Protein AF-A0A955DVW5-F1 (afdb_monomer)

pLDDT: mean 85.38, std 16.13, range [34.88, 98.25]

Sequence (103 aa):
MAFDSFNSHPLANLERADLDLIVALVLESGSLKGLASAYGVSYPTIRGRLDRVIERLRDAVEGREPDPLRDLLADLVERGELTVTAARQIRDAARKEHDHVVD

Nearest PDB structures (foldseek):
  3hug-assembly6_K  TM=8.045E-01  e=5.437E-01  Mycobacterium tuberculosis H37Rv
  3vep-assembly4_H  TM=6.667E-01  e=3.028E-01  Mycobacterium tuberculosis
  3hug-assembly1_C  TM=8.130E-01  e=8.683E-01  Mycobacterium tuberculosis H37Rv
  6dvb-assembly1_F  TM=7.894E-01  e=9.206E-01  Mycobacterium tuberculosis H37Rv
  1xsv-assembly1_B  TM=5.354E-01  e=1.387E+00  Staphylococcus aureus

Secondary structure (DSSP, 8-state):
----TT---GGGGS-HHHHHHHHHHHHTTT-HHHHHHHHTS-HHHHHHHHHHHHHHHHHHHTTPPP-HHHHHHHHHHHTTSS-HHHHHHHHHHHHHHHHHH--

Solvent-accessible surface area (backbone atoms only — not comparable to full-atom values): 6101 Å² total; per-residue (Å²): 134,82,79,76,93,78,75,75,59,44,72,74,76,49,54,71,71,48,52,51,49,52,51,48,31,58,76,40,73,66,33,61,66,50,41,11,61,77,69,75,48,54,55,71,58,48,51,55,53,50,50,52,45,52,52,54,46,48,36,35,67,71,69,46,76,86,56,68,67,59,55,53,41,50,54,34,33,75,72,65,78,37,53,72,68,57,42,50,53,54,54,58,51,55,53,60,53,56,65,64,71,78,109

Mean predicted aligned error: 9.53 Å

Structure (mmCIF, N/CA/C/O backbone):
data_AF-A0A955DVW5-F1
#
_entry.id   AF-A0A955DVW5-F1
#
loop_
_atom_site.group_PDB
_atom_site.id
_atom_site.type_symbol
_atom_site.label_atom_id
_atom_site.label_alt_id
_atom_site.label_comp_id
_atom_site.label_asym_id
_atom_site.label_entity_id
_atom_site.label_seq_id
_atom_site.pdbx_PDB_ins_code
_atom_site.Cartn_x
_atom_site.Cartn_y
_atom_site.Cartn_z
_atom_site.occupancy
_atom_site.B_iso_or_equiv
_atom_site.auth_seq_id
_atom_site.auth_comp_id
_atom_site.auth_asym_id
_atom_site.auth_atom_id
_atom_site.pdbx_PDB_model_num
ATOM 1 N N . MET A 1 1 ? 5.464 17.070 -35.547 1.00 34.88 1 MET A N 1
ATOM 2 C CA . MET A 1 1 ? 5.750 17.144 -34.102 1.00 34.88 1 MET A CA 1
ATOM 3 C C . MET A 1 1 ? 5.126 15.903 -33.491 1.00 34.88 1 MET A C 1
ATOM 5 O O . MET A 1 1 ? 3.918 15.870 -33.306 1.00 34.88 1 MET A O 1
ATOM 9 N N . ALA A 1 2 ? 5.902 14.825 -33.392 1.00 35.22 2 ALA A N 1
ATOM 10 C CA . ALA A 1 2 ? 5.421 13.565 -32.844 1.00 35.22 2 ALA A CA 1
ATOM 11 C C . ALA A 1 2 ? 5.387 13.722 -31.322 1.00 35.22 2 ALA A C 1
ATOM 13 O O . ALA A 1 2 ? 6.434 13.920 -30.712 1.00 35.22 2 ALA A O 1
ATOM 14 N N . PHE A 1 3 ? 4.192 13.736 -30.730 1.00 41.50 3 PHE A N 1
ATOM 15 C CA . PHE A 1 3 ? 4.073 13.521 -29.294 1.00 41.50 3 PHE A CA 1
ATOM 16 C C . PHE A 1 3 ? 4.415 12.055 -29.052 1.00 41.50 3 PHE A C 1
ATOM 18 O O . PHE A 1 3 ? 3.779 11.152 -29.597 1.00 41.50 3 PHE A O 1
ATOM 25 N N . ASP A 1 4 ? 5.511 11.867 -28.337 1.00 44.84 4 ASP A N 1
ATOM 26 C CA . ASP A 1 4 ? 6.184 10.601 -28.124 1.00 44.84 4 ASP A CA 1
ATOM 27 C C . ASP A 1 4 ? 5.219 9.550 -27.554 1.00 44.84 4 ASP A C 1
ATOM 29 O O . ASP A 1 4 ? 4.545 9.775 -26.550 1.00 44.84 4 ASP A O 1
ATOM 33 N N . SER A 1 5 ? 5.121 8.409 -28.231 1.00 44.00 5 SER A N 1
ATOM 34 C CA . SER A 1 5 ? 4.178 7.324 -27.929 1.00 44.00 5 SER A CA 1
ATOM 35 C C . SER A 1 5 ? 4.750 6.283 -26.954 1.00 44.00 5 SER A C 1
ATOM 37 O O . SER A 1 5 ? 4.346 5.127 -27.010 1.00 44.00 5 SER A O 1
ATOM 39 N N . PHE A 1 6 ? 5.678 6.657 -26.061 1.00 51.50 6 PHE A N 1
ATOM 40 C CA . PHE A 1 6 ? 6.411 5.676 -25.240 1.00 51.50 6 PHE A CA 1
ATOM 41 C C . PHE A 1 6 ? 6.610 6.000 -23.754 1.00 51.50 6 PHE A C 1
ATOM 43 O O . PHE A 1 6 ? 7.337 5.268 -23.093 1.00 51.50 6 PHE A O 1
ATOM 50 N N . ASN A 1 7 ? 5.933 6.997 -23.176 1.00 58.03 7 ASN A N 1
ATOM 51 C CA . ASN A 1 7 ? 5.949 7.152 -21.715 1.00 58.03 7 ASN A CA 1
ATOM 52 C C . ASN A 1 7 ? 4.538 6.999 -21.144 1.00 58.03 7 ASN A C 1
ATOM 54 O O . ASN A 1 7 ? 3.774 7.962 -21.045 1.00 58.03 7 ASN A O 1
ATOM 58 N N . SER A 1 8 ? 4.163 5.759 -20.818 1.00 75.31 8 SER A N 1
ATOM 59 C CA . SER A 1 8 ? 2.937 5.481 -20.075 1.00 75.31 8 SER A CA 1
ATOM 60 C C . SER A 1 8 ? 2.975 6.235 -18.746 1.00 75.31 8 SER A C 1
ATOM 62 O O . SER A 1 8 ? 3.984 6.230 -18.046 1.00 75.31 8 SER A O 1
ATOM 64 N N . HIS A 1 9 ? 1.877 6.916 -18.408 1.00 87.56 9 HIS A N 1
ATOM 65 C CA . HIS A 1 9 ? 1.755 7.646 -17.146 1.00 87.56 9 HIS A CA 1
ATOM 66 C C . HIS A 1 9 ? 2.154 6.733 -15.967 1.00 87.56 9 HIS A C 1
ATOM 68 O O . HIS A 1 9 ? 1.709 5.589 -15.966 1.00 87.56 9 HIS A O 1
ATOM 74 N N . PRO A 1 10 ? 2.901 7.188 -14.940 1.00 87.38 10 PRO A N 1
ATOM 75 C CA . PRO A 1 10 ? 3.413 6.315 -13.869 1.00 87.38 10 PRO A CA 1
ATOM 76 C C . PRO A 1 10 ? 2.349 5.474 -13.150 1.00 87.38 10 PRO A C 1
ATOM 78 O O . PRO A 1 10 ? 2.612 4.358 -12.720 1.00 87.38 10 PRO A O 1
ATOM 81 N N . LEU A 1 11 ? 1.113 5.979 -13.073 1.00 91.06 11 LEU A N 1
ATOM 82 C CA . LEU A 1 11 ? -0.033 5.215 -12.557 1.00 91.06 11 LEU A CA 1
ATOM 83 C C . LEU A 1 11 ? -0.316 3.924 -13.346 1.00 91.06 11 LEU A C 1
ATOM 85 O O . 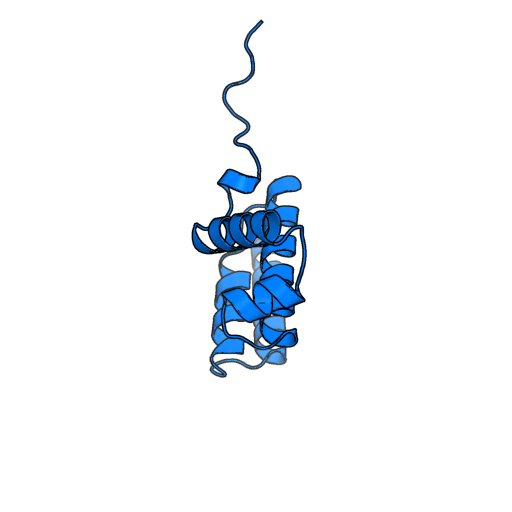LEU A 1 11 ? -0.838 2.980 -12.772 1.00 91.06 11 LEU A O 1
ATOM 89 N N . ALA A 1 12 ? 0.025 3.856 -14.634 1.00 89.62 12 ALA A N 1
ATOM 90 C CA . ALA A 1 12 ? -0.143 2.656 -15.453 1.00 89.62 12 ALA A CA 1
ATOM 91 C C . ALA A 1 12 ? 0.764 1.494 -15.010 1.00 89.62 12 ALA A C 1
ATOM 93 O O . ALA A 1 12 ? 0.477 0.351 -15.352 1.00 89.62 12 ALA A O 1
ATOM 94 N N . ASN A 1 13 ? 1.813 1.780 -14.231 1.00 86.75 13 ASN A N 1
ATOM 95 C CA . ASN A 1 13 ? 2.720 0.774 -13.676 1.00 86.75 13 ASN A CA 1
ATOM 96 C C . ASN A 1 13 ? 2.240 0.235 -12.317 1.00 86.75 13 ASN A C 1
ATOM 98 O O . ASN A 1 13 ? 2.897 -0.623 -11.735 1.00 86.75 13 ASN A O 1
ATOM 102 N N . LEU A 1 14 ? 1.124 0.748 -11.787 1.00 89.88 14 LEU A N 1
ATOM 103 C CA . LEU A 1 14 ? 0.550 0.284 -10.528 1.00 89.88 14 LEU A CA 1
ATOM 104 C C . LEU A 1 14 ? -0.439 -0.860 -10.748 1.00 89.88 14 LEU A C 1
ATOM 106 O O . LEU A 1 14 ? -1.177 -0.905 -11.734 1.00 89.88 14 LEU A O 1
ATOM 110 N N . GLU A 1 15 ? -0.514 -1.754 -9.766 1.00 91.25 15 GLU A N 1
ATOM 111 C CA . GLU A 1 15 ? -1.503 -2.824 -9.754 1.00 91.25 15 GLU A CA 1
ATOM 112 C C . GLU A 1 15 ? -2.930 -2.266 -9.644 1.00 91.25 15 GLU A C 1
ATOM 114 O O . GLU A 1 15 ? -3.180 -1.194 -9.084 1.00 91.25 15 GLU A O 1
ATOM 119 N N . ARG A 1 16 ? -3.918 -3.040 -10.113 1.00 93.81 16 ARG A N 1
ATOM 120 C CA . ARG A 1 16 ? -5.341 -2.661 -10.040 1.00 93.81 16 ARG A CA 1
ATOM 121 C C . ARG A 1 16 ? -5.769 -2.268 -8.620 1.00 93.81 16 ARG A C 1
ATOM 123 O O . ARG A 1 16 ? -6.479 -1.279 -8.455 1.00 93.81 16 ARG A O 1
ATOM 130 N N . ALA A 1 17 ? -5.299 -3.008 -7.614 1.00 93.44 17 ALA A N 1
ATOM 131 C CA . ALA A 1 17 ? -5.612 -2.775 -6.206 1.00 93.44 17 ALA A CA 1
ATOM 132 C C . ALA A 1 17 ? -5.045 -1.451 -5.662 1.00 93.44 17 ALA A C 1
ATOM 134 O O . ALA A 1 17 ? -5.649 -0.856 -4.764 1.00 93.44 17 ALA A O 1
ATOM 135 N N . ASP A 1 18 ? -3.916 -0.993 -6.202 1.00 95.38 18 ASP A N 1
ATOM 136 C CA . ASP A 1 18 ? -3.297 0.285 -5.852 1.00 95.38 18 ASP A CA 1
ATOM 137 C C . ASP A 1 18 ? -4.061 1.434 -6.510 1.00 95.38 18 ASP A C 1
ATOM 139 O O . ASP A 1 18 ? -4.385 2.428 -5.859 1.00 95.38 18 ASP A O 1
ATOM 143 N N . LEU A 1 19 ? -4.452 1.258 -7.777 1.00 97.19 19 LEU A N 1
ATOM 144 C CA . LEU A 1 19 ? -5.314 2.202 -8.487 1.00 97.19 19 LEU A CA 1
ATOM 145 C C . LEU A 1 19 ? -6.669 2.379 -7.791 1.00 97.19 19 LEU A C 1
ATOM 147 O O . LEU A 1 19 ? -7.146 3.504 -7.670 1.00 97.19 19 LEU A O 1
ATOM 151 N N . ASP A 1 20 ? -7.281 1.296 -7.308 1.00 97.25 20 ASP A N 1
ATOM 152 C CA . ASP A 1 20 ? -8.531 1.366 -6.540 1.00 97.25 20 ASP A CA 1
ATOM 153 C C . ASP A 1 20 ? -8.372 2.153 -5.239 1.00 97.25 20 ASP A C 1
ATOM 155 O O . ASP A 1 20 ? -9.227 2.976 -4.907 1.00 97.25 20 ASP A O 1
ATOM 159 N N . LEU A 1 21 ? -7.258 1.952 -4.529 1.00 97.31 21 LEU A N 1
ATOM 160 C CA . LEU A 1 21 ? -6.962 2.712 -3.317 1.00 97.31 21 LEU A CA 1
ATOM 161 C C . LEU A 1 21 ? -6.796 4.206 -3.617 1.00 97.31 21 LEU A C 1
ATOM 163 O O . LEU A 1 21 ? -7.295 5.037 -2.862 1.00 97.31 21 LEU A O 1
ATOM 167 N N . ILE A 1 22 ? -6.130 4.552 -4.722 1.00 97.56 22 ILE A N 1
ATOM 168 C CA . ILE A 1 22 ? -5.947 5.942 -5.160 1.00 97.56 22 ILE A CA 1
ATOM 169 C C . ILE A 1 22 ? -7.295 6.580 -5.506 1.00 97.56 22 ILE A C 1
ATOM 171 O O . ILE A 1 22 ? -7.565 7.698 -5.071 1.00 97.56 22 ILE A O 1
ATOM 175 N N . VAL A 1 23 ? -8.164 5.876 -6.237 1.00 98.12 23 VAL A N 1
ATOM 176 C CA . VAL A 1 23 ? -9.518 6.362 -6.551 1.00 98.12 23 VAL A CA 1
ATOM 177 C C . VAL A 1 23 ? -10.300 6.634 -5.269 1.00 98.12 23 VAL A C 1
ATOM 179 O O . VAL A 1 23 ? -10.839 7.728 -5.103 1.00 98.12 23 VAL A O 1
ATOM 182 N N . ALA A 1 24 ? -10.317 5.684 -4.333 1.00 97.75 24 ALA A N 1
ATOM 183 C CA . ALA A 1 24 ? -11.008 5.856 -3.061 1.00 97.75 24 ALA A CA 1
ATOM 184 C C . ALA A 1 24 ? -10.417 7.008 -2.230 1.00 97.75 24 ALA A C 1
ATOM 186 O O . ALA A 1 24 ? -11.163 7.793 -1.650 1.00 97.75 24 ALA A O 1
ATOM 187 N N . LEU A 1 25 ? -9.091 7.175 -2.225 1.00 98.25 25 LEU A N 1
ATOM 188 C CA . LEU A 1 25 ? -8.428 8.290 -1.549 1.00 98.25 25 LEU A CA 1
ATOM 189 C C . LEU A 1 25 ? -8.873 9.645 -2.117 1.00 98.25 25 LEU A C 1
ATOM 191 O O . LEU A 1 25 ? -9.121 10.571 -1.347 1.00 98.25 25 LEU A O 1
ATOM 195 N N . VAL A 1 26 ? -8.990 9.766 -3.442 1.00 98.19 26 VAL A N 1
ATOM 196 C CA . VAL A 1 26 ? -9.460 10.995 -4.103 1.00 98.19 26 VAL A CA 1
ATOM 197 C C . VAL A 1 26 ? -10.926 11.272 -3.768 1.00 98.19 26 VAL A C 1
ATOM 199 O O . VAL A 1 26 ? -11.263 12.407 -3.437 1.00 98.19 26 VAL A O 1
ATOM 202 N N . LEU A 1 27 ? -11.784 10.248 -3.793 1.00 98.19 27 LEU A N 1
ATOM 203 C CA . LEU A 1 27 ? -13.199 10.374 -3.421 1.00 98.19 27 LEU A CA 1
ATOM 204 C C . LEU A 1 27 ? -13.378 10.805 -1.956 1.00 98.19 27 LEU A C 1
ATOM 206 O O . LEU A 1 27 ? -14.239 11.626 -1.655 1.00 98.19 27 LEU A O 1
ATOM 210 N N . GLU A 1 28 ? -12.504 10.338 -1.066 1.00 98.06 28 GLU A N 1
ATOM 211 C CA . GLU A 1 28 ? -12.453 10.732 0.348 1.00 98.06 28 GLU A CA 1
ATOM 212 C C . GLU A 1 28 ? -11.698 12.055 0.589 1.00 98.06 28 GLU A C 1
ATOM 214 O O . GLU A 1 28 ? -11.377 12.397 1.729 1.00 98.06 28 GLU A O 1
ATOM 219 N N . SER A 1 29 ? -11.380 12.821 -0.464 1.00 97.25 29 SER A 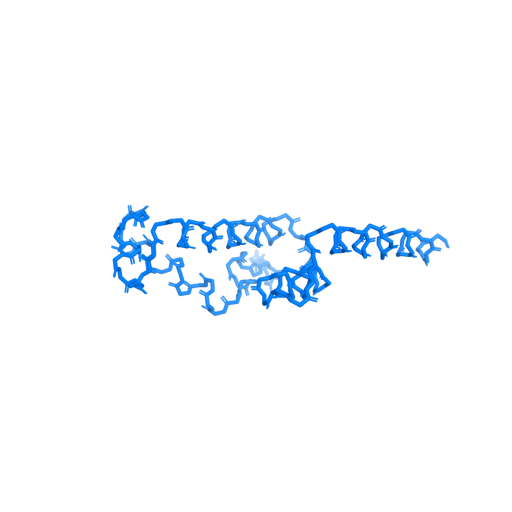N 1
ATOM 220 C CA . SER A 1 29 ? -10.651 14.099 -0.374 1.00 97.25 29 SER A CA 1
ATOM 221 C C . SER A 1 29 ? -9.301 13.991 0.357 1.00 97.25 29 SER A C 1
ATOM 223 O O . SER A 1 29 ? -8.873 14.909 1.055 1.00 97.25 29 SER A O 1
ATOM 225 N N . GLY A 1 30 ? -8.632 12.842 0.237 1.00 96.88 30 GLY A N 1
ATOM 226 C CA . GLY A 1 30 ? -7.371 12.542 0.917 1.00 96.88 30 GLY A CA 1
ATOM 227 C C . GLY A 1 30 ? -7.515 12.119 2.385 1.00 96.88 30 GLY A C 1
ATOM 228 O O . GLY A 1 30 ? -6.510 11.968 3.082 1.00 96.88 30 GLY A O 1
ATOM 229 N N . SER A 1 31 ? -8.736 11.924 2.891 1.00 97.69 31 SER A N 1
ATOM 230 C CA . SER A 1 31 ? -8.975 11.564 4.290 1.00 97.69 31 SER A CA 1
ATOM 231 C C . SER A 1 31 ? -8.616 10.107 4.570 1.00 97.69 31 SER A C 1
ATOM 233 O O . SER A 1 31 ? -9.388 9.194 4.291 1.00 97.69 31 SER A O 1
ATOM 235 N N . LEU A 1 32 ? -7.484 9.871 5.238 1.00 97.56 32 LEU A N 1
ATOM 236 C CA . LEU A 1 32 ? -7.118 8.533 5.725 1.00 97.56 32 LEU A CA 1
ATOM 237 C C . LEU A 1 32 ? -8.143 7.948 6.709 1.00 97.56 32 LEU A C 1
ATOM 239 O O . LEU A 1 32 ? -8.317 6.734 6.769 1.00 97.56 32 LEU A O 1
ATOM 243 N N . LYS A 1 33 ? -8.833 8.795 7.484 1.00 97.38 33 LYS A N 1
ATOM 244 C CA . LYS A 1 33 ? -9.920 8.341 8.366 1.00 97.38 33 LYS A CA 1
ATOM 245 C C . LYS A 1 33 ? -11.152 7.916 7.565 1.00 97.38 33 LYS A C 1
ATOM 247 O O . LYS A 1 33 ? -11.738 6.887 7.885 1.00 97.38 33 LYS A O 1
ATOM 252 N N . GLY A 1 34 ? -11.513 8.687 6.537 1.00 97.75 34 GLY A N 1
ATOM 253 C CA . GLY A 1 34 ? -12.602 8.351 5.616 1.00 97.75 34 GLY A CA 1
ATOM 254 C C . GLY A 1 34 ? -12.312 7.047 4.880 1.00 97.75 34 GLY A C 1
ATOM 255 O O . GLY A 1 34 ? -13.107 6.114 4.921 1.00 97.75 34 GLY A O 1
ATOM 256 N N . LEU A 1 35 ? -11.086 6.910 4.374 1.00 97.50 35 LEU A N 1
ATOM 257 C CA . LEU A 1 35 ? -10.606 5.698 3.721 1.00 97.50 35 LEU A CA 1
ATOM 258 C C . LEU A 1 35 ? -10.629 4.477 4.658 1.00 97.50 35 LEU A C 1
ATOM 260 O O . LEU A 1 35 ? -11.090 3.412 4.263 1.00 97.50 35 LEU A O 1
ATOM 264 N N . ALA A 1 36 ? -10.196 4.623 5.916 1.00 97.62 36 ALA A N 1
ATOM 265 C CA . ALA A 1 36 ? -10.290 3.550 6.912 1.00 97.62 36 ALA A CA 1
ATOM 266 C C . ALA A 1 36 ? -11.743 3.086 7.117 1.00 97.62 36 ALA A C 1
ATOM 268 O O . ALA A 1 36 ? -12.012 1.884 7.139 1.00 97.62 36 ALA A O 1
ATOM 269 N N . SER A 1 37 ? -12.678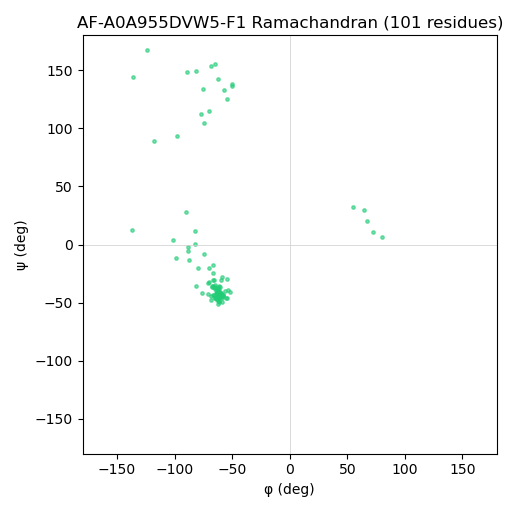 4.039 7.208 1.00 97.31 37 SER A N 1
ATOM 270 C CA . SER A 1 37 ? -14.112 3.760 7.324 1.00 97.31 37 SER A CA 1
ATOM 271 C C . SER A 1 37 ? -14.662 3.05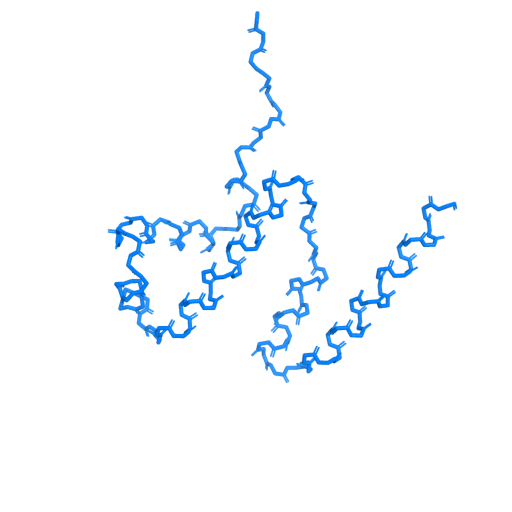7 6.080 1.00 97.31 37 SER A C 1
ATOM 273 O O . SER A 1 37 ? -15.363 2.058 6.215 1.00 97.31 37 SER A O 1
AT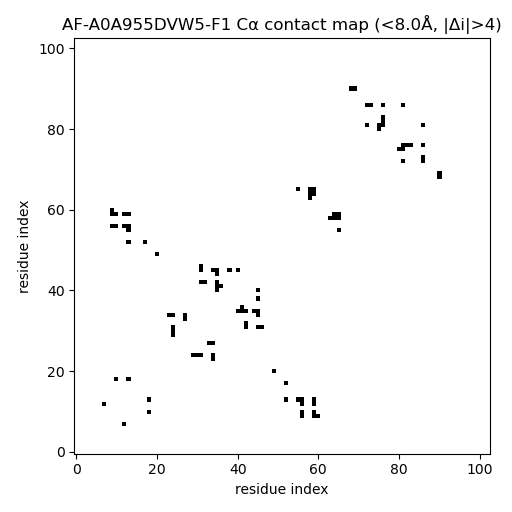OM 275 N N . ALA A 1 38 ? -14.324 3.536 4.879 1.00 95.56 38 ALA A N 1
ATOM 276 C CA . ALA A 1 38 ? -14.785 2.968 3.612 1.00 95.56 38 ALA A CA 1
ATOM 277 C C . ALA A 1 38 ? -14.304 1.521 3.402 1.00 95.56 38 ALA A C 1
ATOM 279 O O . ALA A 1 38 ? -15.046 0.689 2.886 1.00 95.56 38 ALA A O 1
ATOM 280 N N . TYR A 1 39 ? -13.083 1.205 3.843 1.00 95.69 39 TYR A N 1
ATOM 281 C CA . TYR A 1 39 ? -12.507 -0.140 3.748 1.00 95.69 39 TYR A CA 1
ATOM 282 C C . TYR A 1 39 ? -12.831 -1.042 4.950 1.00 95.69 39 TYR A C 1
ATOM 284 O O . TYR A 1 39 ? -12.476 -2.218 4.927 1.00 95.69 39 TYR A O 1
ATOM 292 N N . GLY A 1 40 ? -13.479 -0.526 6.001 1.00 96.94 40 GLY A N 1
ATOM 293 C CA . GLY A 1 40 ? -13.809 -1.301 7.202 1.00 96.94 40 GLY A CA 1
ATOM 294 C C . GLY A 1 40 ? -12.582 -1.788 7.984 1.00 96.94 40 GLY A C 1
ATOM 295 O O . GLY A 1 40 ? -12.629 -2.846 8.608 1.00 96.94 40 GLY A O 1
ATOM 296 N N . VAL A 1 41 ? -11.473 -1.042 7.940 1.00 96.19 41 VAL A N 1
ATOM 297 C CA . VAL A 1 41 ? -10.202 -1.407 8.589 1.00 96.19 41 VAL A CA 1
ATOM 298 C C . VAL A 1 41 ? -9.723 -0.323 9.551 1.00 96.19 41 VAL A C 1
ATOM 300 O O . VAL A 1 41 ? -10.209 0.805 9.557 1.00 96.19 41 VAL A O 1
ATOM 303 N N . SER A 1 42 ? -8.731 -0.655 10.379 1.00 97.06 42 SER A N 1
ATOM 304 C CA . SER A 1 42 ? -8.131 0.322 11.286 1.00 97.06 42 SER A CA 1
ATOM 305 C C . SER A 1 42 ? -7.330 1.391 10.529 1.00 97.06 42 SER A C 1
ATOM 307 O O . SER A 1 42 ? -6.775 1.142 9.455 1.00 97.06 42 SER A O 1
ATOM 309 N N . TYR A 1 43 ? -7.206 2.581 11.124 1.00 97.06 43 TYR A N 1
ATOM 310 C CA . TYR A 1 43 ? -6.368 3.651 10.575 1.00 97.06 43 TYR A CA 1
ATOM 311 C C . TYR A 1 43 ? -4.904 3.212 10.349 1.00 97.06 43 TYR A C 1
ATOM 313 O O . TYR A 1 43 ? -4.386 3.460 9.259 1.00 97.06 43 TYR A O 1
ATOM 321 N N . PRO A 1 44 ? -4.229 2.519 11.296 1.00 95.62 44 PRO A N 1
ATOM 322 C CA . PRO A 1 44 ? -2.896 1.969 11.040 1.00 95.62 44 PRO A CA 1
ATOM 323 C C . PRO A 1 44 ? -2.838 1.032 9.826 1.00 95.62 44 PRO A C 1
ATOM 325 O O . PRO A 1 44 ? -1.896 1.114 9.041 1.00 95.62 44 PRO A O 1
ATOM 328 N N . THR A 1 45 ? -3.858 0.190 9.632 1.00 93.12 45 THR A N 1
ATOM 329 C CA . THR A 1 45 ? -3.932 -0.740 8.495 1.00 93.12 45 THR A CA 1
ATOM 330 C C . THR A 1 45 ? -3.978 0.008 7.164 1.00 93.12 45 THR A C 1
ATOM 332 O O . THR A 1 45 ? -3.177 -0.275 6.273 1.00 93.12 45 THR A O 1
ATOM 335 N N . ILE A 1 46 ? -4.879 0.987 7.019 1.00 97.12 46 ILE A N 1
ATOM 336 C CA . ILE A 1 46 ? -5.010 1.712 5.749 1.00 97.12 46 ILE A CA 1
ATOM 337 C C . ILE A 1 46 ? -3.813 2.629 5.484 1.00 97.12 46 ILE A C 1
ATOM 339 O O . ILE A 1 46 ? -3.400 2.776 4.337 1.00 97.12 46 ILE A O 1
ATOM 343 N N . ARG A 1 47 ? -3.216 3.201 6.540 1.00 96.56 47 ARG A N 1
ATOM 344 C CA . ARG A 1 47 ? -1.994 4.001 6.423 1.00 96.56 47 ARG A CA 1
ATOM 345 C C . ARG A 1 47 ? -0.846 3.163 5.869 1.00 96.56 47 ARG A C 1
ATOM 347 O O . ARG A 1 47 ? -0.214 3.593 4.912 1.00 96.56 47 ARG A O 1
ATOM 354 N N . GLY A 1 48 ? -0.627 1.970 6.426 1.00 94.50 48 GLY A N 1
ATOM 355 C CA . GLY A 1 48 ? 0.406 1.053 5.945 1.00 94.50 48 GLY A CA 1
ATOM 356 C C . GLY A 1 48 ? 0.173 0.623 4.497 1.00 94.50 48 GLY A C 1
ATOM 357 O O . GLY A 1 48 ? 1.114 0.580 3.710 1.00 94.50 48 GLY A O 1
ATOM 358 N N . ARG A 1 49 ? -1.087 0.389 4.107 1.00 94.94 49 ARG A N 1
ATOM 359 C CA . ARG A 1 49 ? -1.430 0.100 2.709 1.00 94.94 49 ARG A CA 1
ATOM 360 C C . ARG A 1 49 ? -1.116 1.281 1.783 1.00 94.94 49 ARG A C 1
ATOM 362 O O . ARG A 1 49 ? -0.516 1.069 0.736 1.00 94.94 49 ARG A O 1
ATOM 369 N N . LEU A 1 50 ? -1.480 2.509 2.166 1.00 97.38 50 LEU A N 1
ATOM 370 C CA . LEU A 1 50 ? -1.161 3.704 1.377 1.00 97.38 50 LEU A CA 1
ATOM 371 C C . LEU A 1 50 ? 0.353 3.914 1.247 1.00 97.38 50 LEU A C 1
ATOM 373 O O . LEU A 1 50 ? 0.818 4.296 0.178 1.00 97.38 50 LEU A O 1
ATOM 377 N N . ASP A 1 51 ? 1.120 3.641 2.302 1.00 96.31 51 ASP A N 1
ATOM 378 C CA . ASP A 1 51 ? 2.578 3.781 2.271 1.00 96.31 51 ASP A CA 1
ATOM 379 C C . ASP A 1 51 ? 3.213 2.894 1.198 1.00 96.31 51 ASP A C 1
ATOM 381 O O . ASP A 1 51 ? 4.047 3.374 0.433 1.00 96.31 51 ASP A O 1
ATOM 385 N N . ARG A 1 52 ? 2.744 1.649 1.053 1.00 92.88 52 ARG A N 1
ATOM 386 C CA . ARG A 1 52 ? 3.204 0.739 -0.010 1.00 92.88 52 ARG A CA 1
ATOM 387 C C . ARG A 1 52 ? 2.861 1.262 -1.406 1.00 92.88 52 ARG A C 1
ATOM 389 O O . ARG A 1 52 ? 3.705 1.216 -2.296 1.00 92.88 52 ARG A O 1
ATOM 396 N N . VAL A 1 53 ? 1.658 1.817 -1.592 1.00 95.00 53 VAL A N 1
ATOM 397 C CA . VAL A 1 53 ? 1.267 2.452 -2.867 1.00 95.00 53 VAL A CA 1
ATOM 398 C C . VAL A 1 53 ? 2.174 3.639 -3.191 1.00 95.00 53 VAL A C 1
ATOM 400 O O . VAL A 1 53 ? 2.599 3.795 -4.333 1.00 95.00 53 VAL A O 1
ATOM 403 N N . ILE A 1 54 ? 2.504 4.466 -2.195 1.00 95.19 54 ILE A N 1
ATOM 404 C CA . ILE A 1 54 ? 3.417 5.602 -2.366 1.00 95.19 54 ILE A CA 1
ATOM 405 C C . ILE A 1 54 ? 4.816 5.122 -2.765 1.00 95.19 54 ILE A C 1
ATOM 407 O O . ILE A 1 54 ? 5.431 5.730 -3.638 1.00 95.19 54 ILE A O 1
ATOM 411 N N . GLU A 1 55 ? 5.329 4.055 -2.153 1.00 91.56 55 GLU A N 1
ATOM 412 C CA . GLU A 1 55 ? 6.628 3.474 -2.514 1.00 91.56 55 GLU A CA 1
ATOM 413 C C . GLU A 1 55 ? 6.644 2.970 -3.960 1.00 91.56 55 GLU A C 1
ATOM 415 O O . GLU A 1 55 ? 7.515 3.373 -4.730 1.00 91.56 55 GLU A O 1
ATOM 420 N N . ARG A 1 56 ? 5.639 2.186 -4.365 1.00 89.06 56 ARG A N 1
ATOM 421 C CA . ARG A 1 56 ? 5.507 1.694 -5.748 1.00 89.06 56 ARG A CA 1
ATOM 422 C C . ARG A 1 56 ? 5.376 2.832 -6.758 1.00 89.06 56 ARG A C 1
ATOM 424 O O . ARG A 1 56 ? 6.007 2.804 -7.810 1.00 89.06 56 ARG A O 1
ATOM 431 N N . LEU A 1 57 ? 4.598 3.866 -6.432 1.00 91.50 57 LEU A N 1
ATOM 432 C CA . LEU A 1 57 ? 4.440 5.028 -7.304 1.00 91.50 57 LEU A CA 1
ATOM 433 C C . LEU A 1 57 ? 5.738 5.836 -7.423 1.00 91.50 57 LEU A C 1
ATOM 435 O O . LEU A 1 57 ? 6.031 6.338 -8.503 1.00 91.50 57 LEU A O 1
ATOM 439 N N . ARG A 1 58 ? 6.531 5.954 -6.349 1.00 90.44 58 ARG A N 1
ATOM 440 C CA . ARG A 1 58 ? 7.864 6.575 -6.416 1.00 90.44 58 ARG A CA 1
ATOM 441 C C . ARG A 1 58 ? 8.790 5.793 -7.335 1.00 90.44 58 ARG A C 1
ATOM 443 O O . ARG A 1 58 ? 9.392 6.402 -8.211 1.00 90.44 58 ARG A O 1
ATOM 450 N N . ASP A 1 59 ? 8.848 4.472 -7.182 1.00 86.62 59 ASP A N 1
ATOM 451 C CA . ASP A 1 59 ? 9.657 3.614 -8.052 1.00 86.62 59 ASP A CA 1
ATOM 452 C C . ASP A 1 59 ? 9.233 3.786 -9.529 1.00 86.62 59 ASP A C 1
ATOM 454 O O . ASP A 1 59 ? 10.082 4.021 -10.388 1.00 86.62 59 ASP A O 1
ATOM 458 N N . ALA A 1 60 ? 7.923 3.825 -9.809 1.00 86.62 60 ALA A N 1
ATOM 459 C CA . ALA A 1 60 ? 7.388 4.070 -11.151 1.00 86.62 60 ALA A CA 1
ATOM 460 C C . ALA A 1 60 ? 7.712 5.469 -11.711 1.00 86.62 60 ALA A C 1
ATOM 462 O O . ALA A 1 60 ? 8.013 5.597 -12.896 1.00 86.62 60 ALA A O 1
ATOM 463 N N . VAL A 1 61 ? 7.647 6.524 -10.890 1.00 88.50 61 VAL A N 1
ATOM 464 C CA . VAL A 1 61 ? 8.002 7.901 -11.291 1.00 88.50 61 VAL A CA 1
ATOM 465 C C . VAL A 1 61 ? 9.493 8.023 -11.598 1.00 88.50 61 VAL A C 1
ATOM 467 O O . VAL A 1 61 ? 9.877 8.755 -12.506 1.00 88.50 61 VAL A O 1
ATOM 470 N N . GLU A 1 62 ? 10.328 7.303 -10.857 1.00 86.25 62 GLU A N 1
ATOM 471 C CA . GLU A 1 62 ? 11.778 7.285 -11.043 1.00 86.25 62 GLU A CA 1
ATOM 472 C C . GLU A 1 62 ? 12.237 6.325 -12.154 1.00 86.25 62 GLU A C 1
ATOM 474 O O . GLU A 1 62 ? 13.435 6.224 -12.413 1.00 86.25 62 GLU A O 1
ATOM 479 N N . GLY A 1 63 ? 11.306 5.630 -12.820 1.00 80.69 63 GLY A N 1
ATOM 480 C CA . GLY A 1 63 ? 11.614 4.667 -13.880 1.00 80.69 63 GLY A CA 1
ATOM 481 C C . GLY A 1 63 ? 12.359 3.428 -13.381 1.00 80.69 63 GLY A C 1
ATOM 482 O O . GLY A 1 63 ? 13.019 2.753 -14.168 1.00 80.69 63 GLY A O 1
ATOM 483 N N . ARG A 1 64 ? 12.288 3.136 -12.078 1.00 77.62 64 ARG A N 1
ATOM 484 C CA . ARG A 1 64 ? 12.843 1.907 -11.515 1.00 77.62 64 ARG A CA 1
ATOM 485 C C . ARG A 1 64 ? 11.916 0.756 -11.867 1.00 77.62 64 ARG A C 1
ATOM 487 O O . ARG A 1 64 ? 10.699 0.863 -11.707 1.00 77.62 64 ARG A O 1
ATOM 494 N N . GLU A 1 65 ? 12.492 -0.348 -12.325 1.00 68.88 65 GLU A N 1
ATOM 495 C CA . GLU A 1 65 ? 11.714 -1.563 -12.530 1.00 68.88 65 GLU A CA 1
ATOM 496 C C . GLU A 1 65 ? 11.144 -2.054 -11.187 1.00 68.88 65 GLU A C 1
ATOM 498 O O . GLU A 1 65 ? 11.819 -1.931 -10.155 1.00 68.88 65 GLU A O 1
ATOM 503 N N . PRO A 1 66 ? 9.908 -2.591 -11.176 1.00 67.12 66 PRO A N 1
ATOM 504 C CA . PRO A 1 66 ? 9.373 -3.288 -10.014 1.00 67.12 66 PRO A CA 1
ATOM 505 C C . PRO A 1 66 ? 10.381 -4.332 -9.536 1.00 67.12 66 PRO A C 1
ATOM 507 O O . PRO A 1 66 ? 10.953 -5.038 -10.360 1.00 67.12 66 PRO A O 1
ATOM 510 N N . ASP A 1 67 ? 10.594 -4.429 -8.223 1.00 75.81 67 ASP A N 1
ATOM 511 C CA . ASP A 1 67 ? 11.472 -5.428 -7.607 1.00 75.81 67 ASP A CA 1
ATOM 512 C C . ASP A 1 67 ? 10.594 -6.591 -7.109 1.00 75.81 67 ASP A C 1
ATOM 514 O O . ASP A 1 67 ? 10.068 -6.523 -5.990 1.00 75.81 67 ASP A O 1
ATOM 518 N N . PRO A 1 68 ? 10.396 -7.661 -7.911 1.00 80.19 68 PRO A N 1
ATOM 519 C CA . PRO A 1 68 ? 9.451 -8.724 -7.575 1.00 80.19 68 PRO A CA 1
ATOM 520 C C . PRO A 1 68 ? 9.903 -9.504 -6.338 1.00 80.19 68 PRO A C 1
ATOM 522 O O . PRO A 1 68 ? 9.084 -10.084 -5.625 1.00 80.19 68 PRO A O 1
ATOM 525 N N . LEU A 1 69 ? 11.213 -9.504 -6.061 1.00 85.94 69 LEU A N 1
ATOM 526 C CA . LEU A 1 69 ? 11.771 -10.094 -4.855 1.00 85.94 69 LEU A CA 1
ATOM 527 C C . LEU A 1 69 ? 11.364 -9.275 -3.628 1.00 85.94 69 LEU A C 1
ATOM 529 O O . LEU A 1 69 ? 10.953 -9.857 -2.625 1.00 85.94 69 LEU A O 1
ATOM 533 N N . ARG A 1 70 ? 11.440 -7.940 -3.691 1.00 83.75 70 ARG A N 1
ATOM 534 C CA . ARG A 1 70 ? 10.988 -7.071 -2.594 1.00 83.75 70 ARG A CA 1
ATOM 535 C C . ARG A 1 70 ? 9.513 -7.299 -2.271 1.00 83.75 70 ARG A C 1
ATOM 537 O O . ARG A 1 70 ? 9.183 -7.432 -1.093 1.00 83.75 70 ARG A O 1
ATOM 544 N N . ASP A 1 71 ? 8.662 -7.358 -3.292 1.00 83.38 71 ASP A N 1
ATOM 545 C CA . ASP A 1 71 ? 7.220 -7.551 -3.115 1.00 83.38 71 ASP A CA 1
ATOM 546 C C . ASP A 1 71 ? 6.904 -8.927 -2.507 1.00 83.38 71 ASP A C 1
ATOM 548 O O . ASP A 1 71 ? 6.194 -9.009 -1.505 1.00 83.38 71 ASP A O 1
ATOM 552 N N . LEU A 1 72 ? 7.523 -10.001 -3.014 1.00 88.25 72 LEU A N 1
ATOM 553 C CA . LEU A 1 72 ? 7.379 -11.345 -2.445 1.00 88.25 72 LEU A CA 1
ATOM 554 C C . LEU A 1 72 ? 7.803 -11.399 -0.969 1.00 88.25 72 LEU 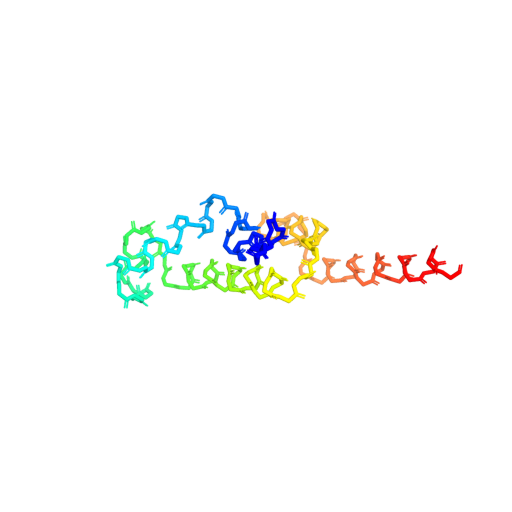A C 1
ATOM 556 O O . LEU A 1 72 ? 7.124 -11.999 -0.136 1.00 88.25 72 LEU A O 1
ATOM 560 N N . LEU A 1 73 ? 8.934 -10.778 -0.626 1.00 91.62 73 LEU A N 1
ATOM 561 C CA . LEU A 1 73 ? 9.440 -10.769 0.746 1.00 91.62 73 LEU A CA 1
ATOM 562 C C . LEU A 1 73 ? 8.515 -9.996 1.695 1.00 91.62 73 LEU A C 1
ATOM 564 O O . LEU A 1 73 ? 8.346 -10.419 2.839 1.00 91.62 73 LEU A O 1
ATOM 568 N N . ALA A 1 74 ? 7.913 -8.893 1.242 1.00 84.12 74 ALA A N 1
ATOM 569 C CA . ALA A 1 74 ? 6.932 -8.145 2.026 1.00 84.12 74 ALA A CA 1
ATOM 570 C C . ALA A 1 74 ? 5.679 -8.992 2.313 1.00 84.12 74 ALA A C 1
ATOM 572 O O . ALA A 1 74 ? 5.264 -9.095 3.471 1.00 84.12 74 ALA A O 1
ATOM 573 N N . ASP A 1 75 ? 5.151 -9.679 1.297 1.00 87.44 75 ASP A N 1
ATOM 574 C CA . ASP A 1 75 ? 3.995 -10.570 1.427 1.00 87.44 75 ASP A CA 1
ATOM 575 C C . ASP A 1 75 ? 4.242 -11.713 2.423 1.00 87.44 75 ASP A C 1
ATOM 577 O O . ASP A 1 75 ? 3.393 -12.005 3.269 1.00 87.44 75 ASP A O 1
ATOM 581 N N . LEU A 1 76 ? 5.414 -12.353 2.363 1.00 90.81 76 LEU A N 1
ATOM 582 C CA . LEU A 1 76 ? 5.778 -13.437 3.285 1.00 90.81 76 LEU A CA 1
ATOM 583 C C . LEU A 1 76 ? 5.908 -12.946 4.733 1.00 90.81 76 LEU A C 1
ATOM 585 O O . LEU A 1 76 ? 5.530 -13.656 5.669 1.00 90.81 76 LEU A O 1
ATOM 589 N N . VAL A 1 77 ? 6.417 -11.726 4.929 1.00 91.69 77 VAL A N 1
ATOM 590 C CA . VAL A 1 77 ? 6.492 -11.097 6.254 1.00 91.69 77 VAL A CA 1
ATOM 591 C C . VAL A 1 77 ? 5.098 -10.820 6.807 1.00 91.69 77 VAL A C 1
ATOM 593 O O . VAL A 1 77 ? 4.834 -11.097 7.976 1.00 91.69 77 VAL A O 1
ATOM 596 N N . GLU A 1 78 ? 4.186 -10.317 5.979 1.00 84.38 78 GLU A N 1
ATOM 597 C CA . GLU A 1 78 ? 2.803 -10.052 6.386 1.00 84.38 78 GLU A CA 1
ATOM 598 C C . GLU A 1 78 ? 2.032 -11.315 6.755 1.00 84.38 78 GLU A C 1
ATOM 600 O O . GLU A 1 78 ? 1.237 -11.295 7.694 1.00 84.38 78 GLU A O 1
ATOM 605 N N . ARG A 1 79 ? 2.301 -12.426 6.063 1.00 90.44 79 ARG A N 1
ATOM 606 C CA . ARG A 1 79 ? 1.724 -13.741 6.378 1.00 90.44 79 ARG A CA 1
ATOM 607 C C . ARG A 1 79 ? 2.339 -14.386 7.624 1.00 90.44 79 ARG A C 1
ATOM 609 O O . ARG A 1 79 ? 1.838 -15.405 8.088 1.00 90.44 79 ARG A O 1
ATOM 616 N N . GLY A 1 80 ? 3.410 -13.807 8.173 1.00 90.81 80 GLY A N 1
ATOM 617 C CA . GLY A 1 80 ? 4.160 -14.375 9.296 1.00 90.81 80 GLY A CA 1
ATOM 618 C C . GLY A 1 80 ? 5.004 -15.596 8.917 1.00 90.81 80 GLY A C 1
ATOM 619 O O . GLY A 1 80 ? 5.5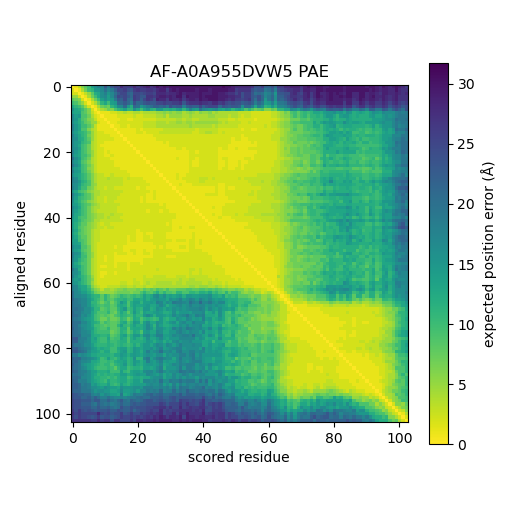30 -16.274 9.797 1.00 90.81 80 GLY A O 1
ATOM 620 N N . GLU A 1 81 ? 5.149 -15.870 7.621 1.00 95.38 81 GLU A N 1
ATOM 621 C CA . GLU A 1 81 ? 5.948 -16.973 7.079 1.00 95.38 81 GLU A CA 1
ATOM 622 C C . GLU A 1 81 ? 7.444 -16.6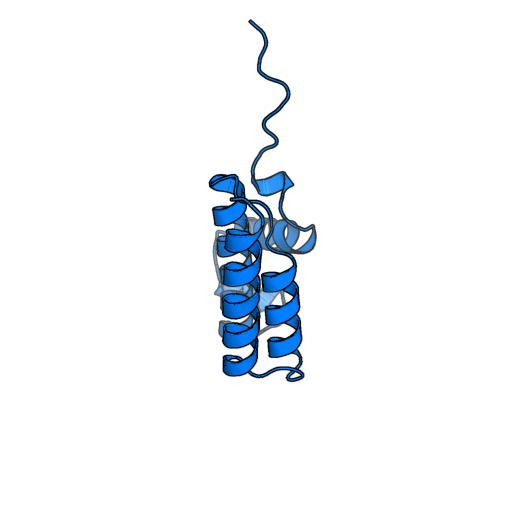28 7.059 1.00 95.38 81 GLU A C 1
ATOM 624 O O . GLU A 1 81 ? 8.298 -17.515 7.031 1.00 95.38 81 GLU A O 1
ATOM 629 N N . LEU A 1 82 ? 7.772 -15.334 7.114 1.00 95.19 82 LEU A N 1
ATOM 630 C CA . LEU A 1 82 ? 9.138 -14.832 7.138 1.00 95.19 82 LEU A CA 1
ATOM 631 C C . LEU A 1 82 ? 9.302 -13.723 8.182 1.00 95.19 82 LEU A C 1
ATOM 633 O O . LEU A 1 82 ? 8.426 -12.888 8.389 1.00 95.19 82 LEU A O 1
ATOM 637 N N . THR A 1 83 ? 10.462 -13.673 8.838 1.00 94.62 83 THR A N 1
ATOM 638 C CA . THR A 1 83 ? 10.783 -12.544 9.723 1.00 94.62 83 THR A CA 1
ATOM 639 C C . THR A 1 83 ? 11.305 -11.358 8.917 1.00 94.62 83 THR A C 1
ATOM 641 O O . THR A 1 83 ? 12.004 -11.532 7.919 1.00 94.62 83 THR A O 1
ATOM 644 N N . VAL A 1 84 ? 11.052 -10.135 9.395 1.00 89.25 84 VAL A N 1
ATOM 645 C CA . VAL A 1 84 ? 11.590 -8.898 8.791 1.00 89.25 84 VAL A CA 1
ATOM 646 C C . VAL A 1 84 ? 13.117 -8.964 8.643 1.00 89.25 84 VAL A C 1
ATOM 648 O O . VAL A 1 84 ? 13.671 -8.522 7.638 1.00 89.25 84 VAL A O 1
ATOM 651 N N . THR A 1 85 ? 13.807 -9.530 9.637 1.00 93.88 85 THR A N 1
ATOM 652 C CA . THR A 1 85 ? 15.267 -9.686 9.625 1.00 93.88 85 THR A CA 1
ATOM 653 C C . THR A 1 85 ? 15.723 -10.628 8.515 1.00 93.88 85 THR A C 1
ATOM 655 O O . THR A 1 85 ? 16.636 -10.278 7.769 1.00 93.88 85 THR A O 1
ATOM 658 N N . ALA A 1 86 ? 15.069 -11.785 8.367 1.00 93.12 86 ALA A N 1
ATOM 659 C CA . ALA A 1 86 ? 15.385 -12.741 7.308 1.00 93.12 86 ALA A CA 1
ATOM 660 C C . ALA A 1 86 ? 15.103 -12.156 5.914 1.00 93.12 86 ALA A C 1
ATOM 662 O O . ALA A 1 86 ? 15.947 -12.262 5.029 1.00 93.12 86 ALA A O 1
ATOM 663 N N . ALA A 1 87 ? 13.979 -11.451 5.739 1.00 92.56 87 ALA A N 1
ATOM 664 C CA . ALA A 1 87 ? 13.66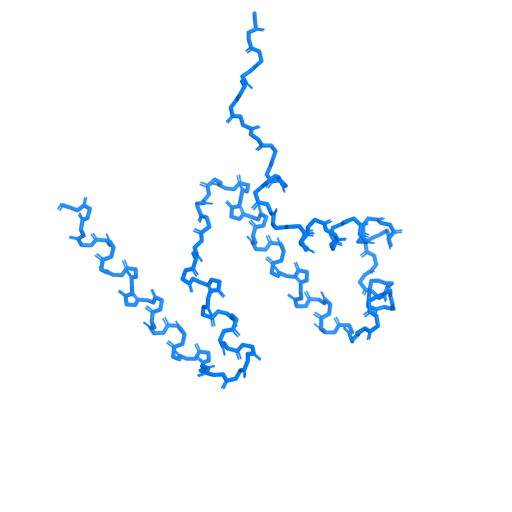2 -10.742 4.496 1.00 92.56 87 ALA A CA 1
ATOM 665 C C . ALA A 1 87 ? 14.779 -9.776 4.074 1.00 92.56 87 ALA A C 1
ATOM 667 O O . ALA A 1 87 ? 15.208 -9.777 2.921 1.00 92.56 87 ALA A O 1
ATOM 668 N N . ARG A 1 88 ? 15.299 -8.980 5.017 1.00 89.69 88 ARG A N 1
ATOM 669 C CA . ARG A 1 88 ? 16.407 -8.052 4.739 1.00 89.69 88 ARG A CA 1
ATOM 670 C C . ARG A 1 88 ? 17.673 -8.785 4.308 1.00 89.69 88 ARG A C 1
ATOM 672 O O . ARG A 1 88 ? 18.277 -8.389 3.320 1.00 89.69 88 ARG A O 1
ATOM 679 N N . GLN A 1 89 ? 18.036 -9.865 4.999 1.00 93.62 89 GLN A N 1
ATOM 680 C CA . GLN A 1 89 ? 19.216 -10.661 4.649 1.00 93.62 89 GLN A CA 1
ATOM 681 C C . GLN A 1 89 ? 19.118 -11.251 3.237 1.00 93.62 89 GLN A C 1
ATOM 683 O O . GLN A 1 89 ? 20.086 -11.168 2.485 1.00 93.62 89 GLN A O 1
ATOM 688 N N . ILE A 1 90 ? 17.954 -11.796 2.862 1.00 93.25 90 ILE A N 1
ATOM 689 C CA . ILE A 1 90 ? 17.728 -12.369 1.526 1.00 93.25 90 ILE A CA 1
ATOM 690 C C . ILE A 1 90 ? 17.861 -11.290 0.446 1.00 93.25 90 ILE A C 1
ATOM 692 O O . ILE A 1 90 ? 18.587 -11.477 -0.528 1.00 93.25 90 ILE A O 1
ATOM 696 N N . ARG A 1 91 ? 17.211 -10.137 0.638 1.00 89.56 91 ARG A N 1
ATOM 697 C CA . ARG A 1 91 ? 17.280 -9.012 -0.304 1.00 89.56 91 ARG A CA 1
ATOM 698 C C . ARG A 1 91 ? 18.713 -8.505 -0.491 1.00 89.56 91 ARG A C 1
ATOM 700 O O . ARG A 1 91 ? 19.141 -8.252 -1.614 1.00 89.56 91 ARG A O 1
ATOM 707 N N . ASP A 1 92 ? 19.451 -8.347 0.605 1.00 87.62 92 ASP A N 1
ATOM 708 C CA . ASP A 1 92 ? 20.814 -7.815 0.568 1.00 87.62 92 ASP A CA 1
ATOM 709 C C . ASP A 1 92 ? 21.794 -8.813 -0.084 1.00 87.62 92 ASP A C 1
ATOM 711 O O . ASP A 1 92 ? 22.737 -8.397 -0.758 1.00 87.62 92 ASP A O 1
ATOM 715 N N . ALA A 1 93 ? 21.559 -10.123 0.069 1.00 88.75 93 ALA A N 1
ATOM 716 C CA . ALA A 1 93 ? 22.314 -11.166 -0.626 1.00 88.75 93 ALA A CA 1
ATOM 717 C C . ALA A 1 93 ? 22.032 -11.171 -2.139 1.00 88.75 93 ALA A C 1
ATOM 719 O O . ALA A 1 93 ? 22.974 -11.133 -2.926 1.00 88.75 93 ALA A O 1
ATOM 720 N N . ALA A 1 94 ? 20.760 -11.120 -2.544 1.00 83.19 94 ALA A N 1
ATOM 721 C CA . ALA A 1 94 ? 20.368 -11.119 -3.956 1.00 83.19 94 ALA A CA 1
ATOM 722 C C . ALA A 1 94 ? 20.925 -9.909 -4.731 1.00 83.19 94 ALA A C 1
ATOM 724 O O . ALA A 1 94 ? 21.348 -10.037 -5.878 1.00 83.19 94 ALA A O 1
ATOM 725 N N . ARG A 1 95 ? 20.995 -8.733 -4.091 1.00 76.81 95 ARG A N 1
ATOM 726 C CA . ARG A 1 95 ? 21.573 -7.526 -4.704 1.00 76.81 95 ARG A CA 1
ATOM 727 C C . ARG A 1 95 ? 23.088 -7.642 -4.934 1.00 76.81 95 ARG A C 1
ATOM 729 O O . ARG A 1 95 ? 23.570 -7.173 -5.957 1.00 76.81 95 ARG A O 1
ATOM 736 N N . LYS A 1 96 ? 23.831 -8.304 -4.034 1.00 75.94 96 LYS A N 1
ATOM 737 C CA . LYS A 1 96 ? 25.282 -8.546 -4.199 1.00 75.94 96 LYS A CA 1
ATOM 738 C C . LYS A 1 96 ? 25.616 -9.471 -5.369 1.00 75.94 96 LYS A C 1
ATOM 740 O O . LYS A 1 96 ? 26.701 -9.359 -5.935 1.00 75.94 96 LYS A O 1
ATOM 745 N N . GLU A 1 97 ? 24.719 -10.401 -5.675 1.00 65.88 97 GLU A N 1
ATOM 746 C CA . GLU A 1 97 ? 24.895 -11.386 -6.742 1.00 65.88 97 GLU A CA 1
ATOM 747 C C . GLU A 1 97 ? 24.552 -10.783 -8.110 1.00 65.88 97 GLU A C 1
ATOM 749 O O . GLU A 1 97 ? 25.264 -11.021 -9.079 1.00 65.88 97 GLU A O 1
ATOM 754 N N . HIS A 1 98 ? 23.546 -9.904 -8.169 1.00 58.38 98 HIS A N 1
ATOM 755 C CA . HIS A 1 98 ? 23.208 -9.155 -9.381 1.00 58.38 98 HIS A CA 1
ATOM 756 C C . HIS A 1 98 ? 24.320 -8.174 -9.803 1.00 58.38 98 HIS A C 1
ATOM 758 O O . HIS A 1 98 ? 24.605 -8.061 -10.990 1.00 58.38 98 HIS A O 1
ATOM 764 N N . ASP A 1 99 ? 25.006 -7.529 -8.851 1.00 55.69 99 ASP A N 1
ATOM 765 C CA . ASP A 1 99 ? 26.144 -6.639 -9.150 1.00 55.69 99 ASP A CA 1
ATOM 766 C C . ASP A 1 99 ? 27.401 -7.396 -9.642 1.00 55.69 99 ASP A C 1
ATOM 768 O O . ASP A 1 99 ? 28.247 -6.795 -10.290 1.00 55.69 99 ASP A O 1
ATOM 772 N N . HIS A 1 100 ? 27.532 -8.707 -9.383 1.00 54.34 100 HIS A N 1
ATOM 773 C CA . HIS A 1 100 ? 28.674 -9.521 -9.849 1.00 54.34 100 HIS A CA 1
ATOM 774 C C . HIS A 1 100 ? 28.499 -10.116 -11.255 1.00 54.34 100 HIS A C 1
ATOM 776 O O . HIS A 1 100 ? 29.458 -10.648 -11.806 1.00 54.34 100 HIS A O 1
ATOM 782 N N . VAL A 1 101 ? 27.289 -10.089 -11.819 1.00 51.03 101 VAL A N 1
ATOM 783 C CA . VAL A 1 101 ? 26.980 -10.696 -13.130 1.00 51.03 101 VAL A CA 1
ATOM 784 C C . VAL A 1 101 ? 26.967 -9.652 -14.259 1.00 51.03 101 VAL A C 1
ATOM 786 O O . VAL A 1 101 ? 26.947 -10.016 -15.432 1.00 51.03 101 VAL A O 1
ATOM 789 N N . VAL A 1 102 ? 26.991 -8.359 -13.919 1.00 49.78 102 VAL A N 1
ATOM 790 C CA . VAL A 1 102 ? 26.943 -7.238 -14.880 1.00 49.78 102 VAL A CA 1
ATOM 791 C C . VAL A 1 102 ? 28.335 -6.615 -15.133 1.00 49.78 102 VAL A C 1
ATOM 793 O O . VAL A 1 102 ? 28.434 -5.660 -15.899 1.00 49.78 102 VAL A O 1
ATOM 796 N N . ASP A 1 103 ? 29.400 -7.180 -14.552 1.00 40.16 103 ASP A N 1
ATOM 797 C CA . ASP A 1 103 ? 30.812 -6.833 -14.821 1.00 40.16 103 ASP A CA 1
ATOM 798 C C . ASP A 1 103 ? 31.483 -7.821 -15.799 1.00 40.16 103 ASP A C 1
ATOM 800 O O . ASP A 1 103 ? 31.241 -9.048 -15.679 1.00 40.16 103 ASP A O 1
#

Foldseek 3Di:
DDPDPPQDDLCVQDDPVLVVLVVQCVVVVNDLVSSCVVVVHDSVVSVVVNVVSVVSSVCSVVVHDDDVLLVVLVVCCVVVVDPPVRSVVVVVVVVVVVVVVVD

Radius of gyration: 17.1 Å; Cα contacts (8 Å, |Δi|>4): 54; chains: 1; bounding box: 46×34×45 Å